Protein AF-A0A3B8WM14-F1 (afdb_monomer)

Mean predicted aligned error: 5.74 Å

Secondary structure (DSSP, 8-state):
--EEEEEEEEEEEEEEE-TTSS-EEEEEEEEE--PPPSS-SEEEEEEEETTB-------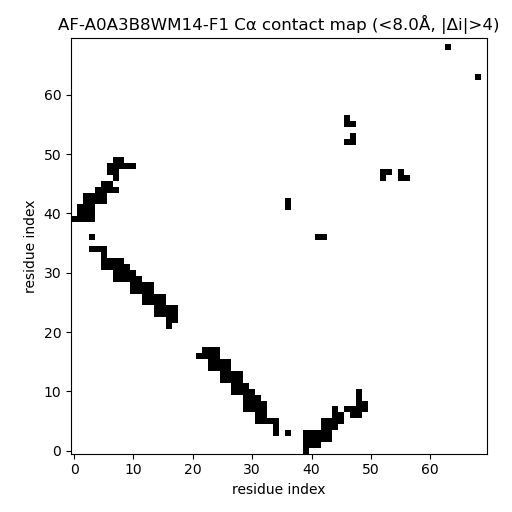SPPPPTT----

pLDDT: mean 91.62, std 10.75, range [52.19, 98.0]

Radius of gyration: 16.27 Å; Cα contacts (8 Å, |Δi|>4): 93; chains: 1; bounding box: 41×24×37 Å

Foldseek 3Di:
DQAAEKEFADWDKDWAQDPVNPGTDIDIDIDMDPDDDDRHPYYDYDPDHPPDCPPDDDPDDDDDPVPDDD

Sequence (70 aa):
SDLLEQTITKQESISVSKASGNGSNSFIVRDTSGNSLTTQSGWYLDLAYNGNKVGERVISRATFPFGVNP

Solvent-accessible surface area (backbone atoms only — not comparable to full-atom values): 4815 Å² total; per-residue (Å²): 119,65,52,41,80,44,46,43,76,44,75,49,80,48,77,45,72,37,93,85,71,74,58,66,47,76,44,80,48,70,44,65,56,85,76,75,85,84,87,41,85,46,69,50,66,65,70,32,57,87,79,48,79,82,76,65,76,88,88,68,86,86,84,58,98,80,73,66,76,131

Structure (mmCIF, N/CA/C/O backbone):
data_AF-A0A3B8WM14-F1
#
_entry.id   AF-A0A3B8WM14-F1
#
loop_
_atom_site.group_PDB
_atom_site.id
_atom_site.type_symbol
_atom_site.label_atom_id
_atom_site.label_alt_id
_atom_site.label_comp_id
_atom_site.label_asym_id
_atom_site.label_entity_id
_atom_site.label_seq_id
_atom_site.pdbx_PDB_ins_code
_atom_site.Cartn_x
_atom_site.Cartn_y
_atom_site.Cartn_z
_atom_site.occupancy
_atom_site.B_iso_or_equiv
_atom_site.auth_seq_id
_atom_site.auth_comp_id
_atom_site.auth_asym_id
_atom_site.auth_atom_id
_atom_site.pdbx_PDB_model_num
ATOM 1 N N . SER A 1 1 ? -15.748 1.941 13.409 1.00 71.75 1 SER A N 1
ATOM 2 C CA . SER A 1 1 ? -14.804 0.977 12.820 1.00 71.75 1 SER A CA 1
ATOM 3 C C . SER A 1 1 ? -13.596 0.933 13.720 1.00 71.75 1 SER A C 1
ATOM 5 O O . SER A 1 1 ? -13.094 2.004 14.050 1.00 71.75 1 SER A O 1
ATOM 7 N N . ASP A 1 2 ? -13.157 -0.258 14.112 1.00 91.69 2 ASP A N 1
ATOM 8 C CA . ASP A 1 2 ? -12.014 -0.434 15.019 1.00 91.69 2 ASP A CA 1
ATOM 9 C C . ASP A 1 2 ? -10.672 -0.220 14.306 1.00 91.69 2 ASP A C 1
ATOM 11 O O . ASP A 1 2 ? -9.659 0.046 14.949 1.00 91.69 2 ASP A O 1
ATOM 15 N N . LEU A 1 3 ? -10.677 -0.287 12.969 1.00 97.19 3 LEU A N 1
ATOM 16 C CA . LEU A 1 3 ? -9.509 -0.092 12.117 1.00 97.19 3 LEU A CA 1
ATOM 17 C C . LEU A 1 3 ? -9.697 1.104 11.178 1.00 97.19 3 LEU A C 1
ATOM 19 O O . LEU A 1 3 ? -10.793 1.341 10.655 1.00 97.19 3 LEU A O 1
ATOM 23 N N . LEU A 1 4 ? -8.605 1.834 10.957 1.00 97.31 4 LEU A N 1
ATOM 24 C CA . LEU A 1 4 ? -8.489 2.892 9.960 1.00 97.31 4 LEU A CA 1
ATOM 25 C C . LEU A 1 4 ? -8.133 2.292 8.597 1.00 97.31 4 LEU A C 1
ATOM 27 O O . LEU A 1 4 ? -7.147 1.570 8.462 1.00 97.31 4 LEU A O 1
ATOM 31 N N . GLU A 1 5 ? -8.915 2.620 7.579 1.00 96.00 5 GLU A N 1
ATOM 32 C CA . GLU A 1 5 ? -8.621 2.213 6.208 1.00 96.00 5 GLU A CA 1
ATOM 33 C C . GLU A 1 5 ? -7.485 3.050 5.607 1.00 96.00 5 GLU A C 1
ATOM 35 O O . GLU A 1 5 ? -7.453 4.282 5.719 1.00 96.00 5 GLU A O 1
ATOM 40 N N . GLN A 1 6 ? -6.576 2.360 4.927 1.00 97.94 6 GLN A N 1
ATOM 41 C CA . GLN A 1 6 ? -5.606 2.932 4.008 1.00 97.94 6 GLN A CA 1
ATOM 42 C C . GLN A 1 6 ? -5.916 2.456 2.588 1.00 97.94 6 GLN A C 1
ATOM 44 O O . GLN A 1 6 ? -6.462 1.373 2.388 1.00 97.94 6 GLN A O 1
ATOM 49 N N . THR A 1 7 ? 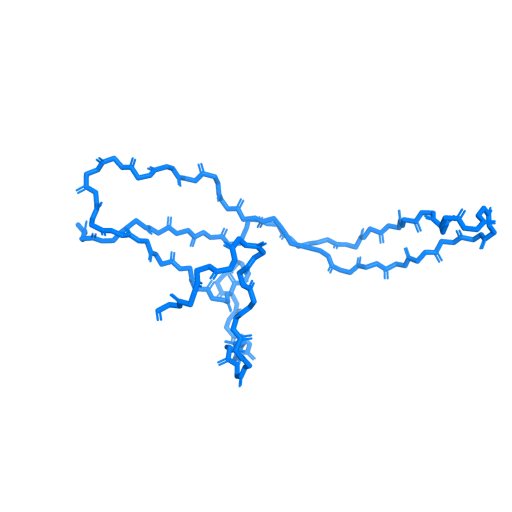-5.534 3.251 1.591 1.00 97.25 7 THR A N 1
ATOM 50 C CA . THR A 1 7 ? -5.789 2.957 0.176 1.00 97.25 7 THR A CA 1
ATOM 51 C C . THR A 1 7 ? -4.553 3.204 -0.676 1.00 97.25 7 THR A C 1
ATOM 53 O O . THR A 1 7 ? -3.720 4.051 -0.355 1.00 97.25 7 THR A O 1
ATOM 56 N N . ILE A 1 8 ? -4.437 2.477 -1.787 1.00 98.00 8 ILE A N 1
ATOM 57 C CA . ILE A 1 8 ? -3.506 2.814 -2.868 1.00 98.00 8 ILE A CA 1
ATOM 58 C C . ILE A 1 8 ? -4.177 3.905 -3.706 1.00 98.00 8 ILE A C 1
ATOM 60 O O . ILE A 1 8 ? -5.194 3.653 -4.352 1.00 98.00 8 ILE A O 1
ATOM 64 N N . THR A 1 9 ? -3.627 5.115 -3.688 1.00 97.19 9 THR A N 1
ATOM 65 C CA . THR A 1 9 ? -4.247 6.309 -4.290 1.00 97.19 9 THR A CA 1
ATOM 66 C C . THR A 1 9 ? -3.763 6.567 -5.711 1.00 97.19 9 THR A C 1
ATOM 68 O O . THR A 1 9 ? -4.482 7.164 -6.515 1.00 97.19 9 THR A O 1
ATOM 71 N N . LYS A 1 10 ? -2.569 6.077 -6.061 1.00 97.50 10 LYS A N 1
ATOM 72 C CA . LYS A 1 10 ? -1.962 6.270 -7.380 1.00 97.50 10 LYS A CA 1
ATOM 73 C C . LYS A 1 10 ? -1.189 5.034 -7.824 1.00 97.50 10 LYS A C 1
ATOM 75 O O . LYS A 1 10 ? -0.599 4.342 -7.000 1.00 97.50 10 LYS A O 1
ATOM 80 N N . GLN A 1 11 ? -1.158 4.796 -9.133 1.00 97.62 11 GLN A N 1
ATOM 81 C CA . GLN A 1 11 ? -0.230 3.875 -9.782 1.00 97.62 11 GLN A CA 1
ATOM 82 C C . GLN A 1 11 ? 0.276 4.515 -11.074 1.00 97.62 11 GLN A C 1
ATOM 84 O O . GLN A 1 11 ? -0.528 4.886 -11.928 1.00 97.62 11 GLN A O 1
ATOM 89 N N . GLU A 1 12 ? 1.590 4.633 -11.240 1.00 97.56 12 GLU A N 1
ATOM 90 C CA . GLU A 1 12 ? 2.170 5.279 -12.420 1.00 97.56 12 GLU A CA 1
ATOM 91 C C . GLU A 1 12 ? 3.517 4.683 -12.829 1.00 97.56 12 GLU A C 1
ATOM 93 O O . GLU A 1 12 ? 4.185 4.013 -12.041 1.00 97.56 12 GLU A O 1
ATOM 98 N N . SER A 1 13 ? 3.912 4.940 -14.079 1.00 97.94 13 SER A N 1
ATOM 99 C CA . SER A 1 13 ? 5.256 4.637 -14.561 1.00 97.94 13 SER A CA 1
ATOM 100 C C . SER A 1 13 ? 6.168 5.838 -14.348 1.00 97.94 13 SER A C 1
ATOM 102 O O . SER A 1 13 ? 5.846 6.944 -14.777 1.00 97.94 13 SER A O 1
ATOM 104 N N . ILE A 1 14 ? 7.320 5.609 -13.723 1.00 97.31 14 ILE A N 1
ATOM 105 C CA . ILE A 1 14 ? 8.365 6.617 -13.546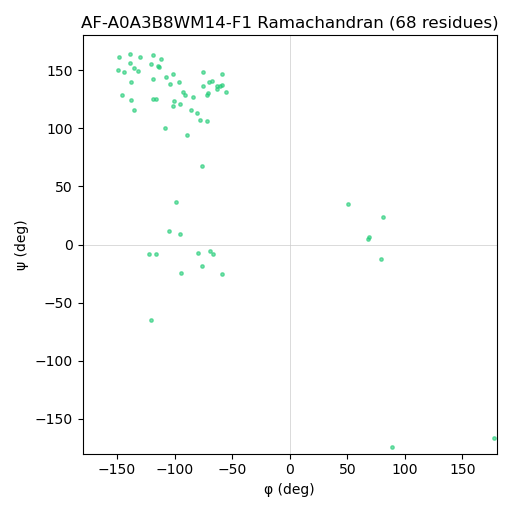 1.00 97.31 14 ILE A CA 1
ATOM 106 C C . ILE A 1 14 ? 9.664 6.164 -14.204 1.00 97.31 14 ILE A C 1
ATOM 108 O O . ILE A 1 14 ? 9.922 4.968 -14.360 1.00 97.31 14 ILE A O 1
ATOM 112 N N . SER A 1 15 ? 10.501 7.134 -14.564 1.00 97.19 15 SER A N 1
ATOM 113 C CA . SER A 1 15 ? 11.859 6.913 -15.060 1.00 97.19 15 SER A CA 1
ATOM 114 C C . SER A 1 15 ? 12.841 7.534 -14.077 1.00 97.19 15 SER A C 1
ATOM 116 O O . SER A 1 15 ? 12.733 8.715 -13.753 1.00 97.19 15 SER A O 1
ATOM 118 N N . VAL A 1 16 ? 13.790 6.738 -13.592 1.00 96.19 16 VAL A N 1
ATOM 119 C CA . VAL A 1 16 ? 14.808 7.170 -12.631 1.00 96.19 16 VAL A CA 1
ATOM 120 C C . VAL A 1 16 ? 16.176 7.005 -13.270 1.00 96.19 16 VAL A C 1
ATOM 122 O O . VAL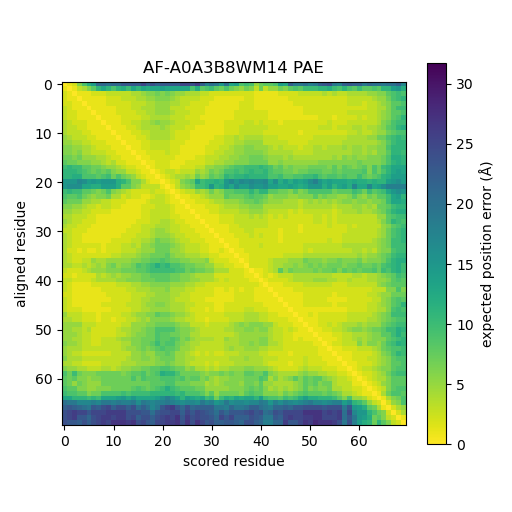 A 1 16 ? 16.528 5.917 -13.736 1.00 96.19 16 VAL A O 1
ATOM 125 N N . SER A 1 17 ? 16.954 8.083 -13.302 1.00 96.50 17 SER A N 1
ATOM 126 C CA . SER A 1 17 ? 18.328 8.058 -13.804 1.00 96.50 17 SER A CA 1
ATOM 127 C C . SER A 1 17 ? 19.174 7.066 -13.014 1.00 96.50 17 SER A C 1
ATOM 129 O O . SER A 1 17 ? 19.102 7.000 -11.785 1.00 96.50 17 SER A O 1
ATOM 131 N N . LYS A 1 18 ? 19.996 6.283 -13.714 1.00 94.62 18 LYS A N 1
ATOM 132 C CA . LYS A 1 18 ? 20.921 5.359 -13.058 1.00 94.62 18 LYS A CA 1
ATOM 133 C C . LYS A 1 18 ? 21.993 6.152 -12.317 1.00 94.62 18 LYS A C 1
ATOM 135 O O . LYS A 1 18 ? 22.524 7.125 -12.846 1.00 94.62 18 LYS A O 1
ATOM 140 N N . ALA A 1 19 ? 22.375 5.677 -11.132 1.00 90.88 19 ALA A N 1
ATOM 141 C CA . ALA A 1 19 ? 23.454 6.282 -10.347 1.00 90.88 19 ALA A CA 1
ATOM 142 C C . ALA A 1 19 ? 24.801 6.306 -11.098 1.00 90.88 19 ALA A C 1
ATOM 144 O O . ALA A 1 19 ? 25.626 7.177 -10.852 1.00 90.88 19 ALA A O 1
ATOM 145 N N . SER A 1 20 ? 25.006 5.390 -12.052 1.00 90.50 20 SER A N 1
ATOM 146 C CA . SER A 1 20 ? 26.180 5.366 -12.933 1.00 90.50 20 SER A CA 1
ATOM 147 C C . SER A 1 20 ? 26.233 6.519 -13.946 1.00 90.50 20 SER A C 1
ATOM 149 O O . SER A 1 20 ? 27.197 6.607 -14.699 1.00 90.50 20 SER A O 1
ATOM 151 N N . GLY A 1 21 ? 25.197 7.361 -14.028 1.00 86.81 21 GLY A N 1
ATOM 152 C CA . GLY A 1 21 ? 25.108 8.489 -14.960 1.00 86.81 21 GLY A CA 1
ATOM 153 C C . GLY A 1 21 ? 24.721 8.112 -16.394 1.00 86.81 21 GLY A C 1
ATOM 154 O O . GLY A 1 21 ? 24.338 8.985 -17.165 1.00 86.81 21 GLY A O 1
ATOM 155 N N . ASN A 1 22 ? 24.744 6.824 -16.750 1.00 90.06 22 ASN A N 1
ATOM 156 C CA . ASN A 1 22 ? 24.436 6.358 -18.102 1.00 90.06 22 ASN A CA 1
ATOM 157 C C . ASN A 1 22 ? 23.085 5.634 -18.162 1.00 90.06 22 ASN A C 1
ATOM 159 O O . ASN A 1 22 ? 22.982 4.445 -17.852 1.00 90.06 22 ASN A O 1
ATOM 163 N N . GLY A 1 23 ? 22.062 6.356 -18.627 1.00 93.06 23 GLY A N 1
ATOM 164 C CA . GLY A 1 23 ? 20.712 5.848 -18.883 1.00 93.06 23 GLY A CA 1
ATOM 165 C C . GLY A 1 23 ? 19.764 5.922 -17.682 1.00 93.06 23 GLY A C 1
ATOM 166 O O . GLY A 1 23 ? 20.098 6.458 -16.625 1.00 93.06 23 GLY A O 1
ATOM 167 N N . SER A 1 24 ? 18.565 5.359 -17.844 1.00 95.88 24 SER A N 1
ATOM 168 C CA . SER A 1 24 ? 17.518 5.319 -16.818 1.00 95.88 24 SER A CA 1
ATOM 169 C C . SER A 1 24 ? 16.947 3.912 -16.630 1.00 95.88 24 SER A C 1
ATOM 171 O O . SER A 1 24 ? 17.119 3.029 -17.472 1.00 95.88 24 SER A O 1
ATOM 173 N N . ASN A 1 25 ? 16.300 3.700 -15.488 1.00 95.62 25 ASN A N 1
ATOM 174 C CA . ASN A 1 25 ? 15.439 2.556 -15.214 1.00 95.62 25 ASN A CA 1
ATOM 175 C C . ASN A 1 25 ? 13.986 3.028 -15.205 1.00 95.62 25 ASN A C 1
ATOM 177 O O . ASN A 1 25 ? 13.705 4.123 -14.719 1.00 95.62 25 ASN A O 1
ATOM 181 N N . SER A 1 26 ? 13.072 2.197 -15.698 1.00 96.31 26 SER A N 1
ATOM 182 C CA . SER A 1 26 ? 11.637 2.448 -15.580 1.00 96.31 26 SER A CA 1
ATOM 183 C C . SER A 1 26 ? 11.034 1.551 -14.507 1.00 96.31 26 SER A C 1
ATOM 185 O O . SER A 1 26 ? 11.371 0.370 -14.418 1.00 96.31 26 SER A O 1
ATOM 187 N N . PHE A 1 27 ? 10.147 2.123 -13.700 1.00 97.25 27 PHE A N 1
ATOM 188 C CA . PHE A 1 27 ? 9.443 1.433 -12.628 1.00 97.25 27 PHE A CA 1
ATOM 189 C C . PHE A 1 27 ? 7.954 1.733 -12.711 1.00 97.25 27 PHE A C 1
ATOM 191 O O . PHE A 1 27 ? 7.569 2.830 -13.110 1.00 97.25 27 PHE A O 1
ATOM 198 N N . ILE A 1 28 ? 7.129 0.778 -12.288 1.00 96.75 28 ILE A N 1
ATOM 199 C CA . ILE A 1 28 ? 5.751 1.060 -11.893 1.00 96.75 28 ILE A CA 1
ATOM 200 C C . ILE A 1 28 ? 5.755 1.245 -10.382 1.00 96.75 28 ILE A C 1
ATOM 202 O O . ILE A 1 28 ? 6.172 0.347 -9.652 1.00 96.75 28 ILE A O 1
ATOM 206 N N . VAL A 1 29 ? 5.317 2.411 -9.926 1.00 97.38 29 VAL A N 1
ATOM 207 C CA . VAL A 1 29 ? 5.255 2.770 -8.507 1.00 97.38 29 VAL A CA 1
ATOM 208 C C . VAL A 1 29 ? 3.822 3.064 -8.097 1.00 97.38 29 VAL A C 1
ATOM 210 O O . VAL A 1 29 ? 2.942 3.255 -8.942 1.00 97.38 29 VAL A O 1
ATOM 213 N N . ARG A 1 30 ? 3.591 3.061 -6.786 1.00 97.69 30 ARG A N 1
ATOM 214 C CA . ARG A 1 30 ? 2.289 3.301 -6.178 1.00 97.69 30 ARG A CA 1
ATOM 215 C C . ARG A 1 30 ? 2.432 4.195 -4.959 1.00 97.69 30 ARG A C 1
ATOM 217 O O . ARG A 1 30 ? 3.333 3.969 -4.153 1.00 97.69 30 ARG A O 1
ATOM 224 N N . ASP A 1 31 ? 1.489 5.116 -4.815 1.00 97.50 31 ASP A N 1
ATOM 225 C CA . ASP A 1 31 ? 1.338 5.932 -3.613 1.00 97.50 31 ASP A CA 1
ATOM 226 C C . ASP A 1 31 ? 0.200 5.379 -2.757 1.00 97.50 31 ASP A C 1
ATOM 228 O O . ASP A 1 31 ? -0.798 4.861 -3.273 1.00 97.50 31 ASP A O 1
ATOM 232 N N . THR A 1 32 ? 0.343 5.509 -1.443 1.00 97.50 32 THR A N 1
ATOM 233 C CA . THR A 1 32 ? -0.687 5.149 -0.467 1.00 97.50 32 THR A CA 1
ATOM 234 C C . THR A 1 32 ? -1.238 6.388 0.224 1.00 97.50 32 THR A C 1
ATOM 236 O O . THR A 1 32 ? -0.595 7.438 0.262 1.00 97.50 32 THR A O 1
ATOM 239 N N . SER A 1 33 ? -2.428 6.277 0.809 1.00 97.31 33 SER A N 1
ATOM 240 C CA . SER A 1 33 ? -2.981 7.320 1.669 1.00 97.31 33 SER A CA 1
ATOM 241 C C . SER A 1 33 ? -2.064 7.616 2.858 1.00 97.31 33 SER A C 1
ATOM 243 O O . SER A 1 33 ? -1.414 6.728 3.407 1.00 97.31 33 SER A O 1
ATOM 245 N N . GLY A 1 34 ? -2.048 8.882 3.275 1.00 96.56 34 GLY A N 1
ATOM 246 C CA . GLY A 1 34 ? -1.362 9.349 4.480 1.00 96.56 34 GLY A CA 1
ATOM 247 C C . GLY A 1 34 ? -2.312 9.509 5.666 1.00 96.56 34 GLY A C 1
ATOM 248 O O . GLY A 1 34 ? -2.185 10.484 6.404 1.00 96.56 34 GLY A O 1
ATOM 249 N N . ASN A 1 35 ? -3.311 8.629 5.816 1.00 96.44 35 ASN A N 1
ATOM 250 C CA . ASN A 1 35 ? -4.277 8.763 6.906 1.00 96.44 35 ASN A CA 1
ATOM 251 C C . ASN A 1 35 ? -3.596 8.433 8.237 1.00 96.44 35 ASN A C 1
ATOM 253 O O . ASN A 1 35 ? -2.985 7.372 8.382 1.00 96.44 35 ASN A O 1
ATOM 257 N N . SER A 1 36 ? -3.756 9.309 9.224 1.00 95.94 36 SER A N 1
ATOM 258 C CA . SER A 1 36 ? -3.198 9.125 10.565 1.00 95.94 36 SER A CA 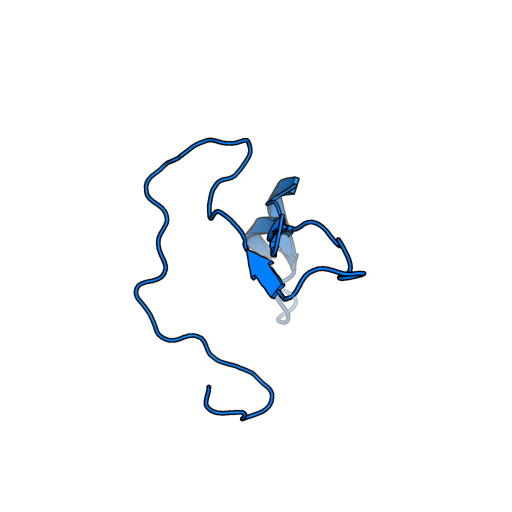1
ATOM 259 C C . SER A 1 36 ? -4.230 8.527 11.514 1.00 95.94 36 SER A C 1
ATOM 261 O O . SER A 1 36 ? -5.397 8.921 11.500 1.00 95.94 36 SER A O 1
ATOM 263 N N . LEU A 1 37 ? -3.786 7.602 12.367 1.00 93.81 37 LEU A N 1
ATOM 264 C CA . LEU A 1 37 ? -4.610 7.056 13.444 1.00 93.81 37 LEU A CA 1
ATOM 265 C C . LEU A 1 37 ? -5.041 8.169 14.397 1.00 93.81 37 LEU A C 1
ATOM 267 O O . LEU A 1 37 ? -4.230 9.011 14.784 1.00 93.81 37 LEU A O 1
ATOM 27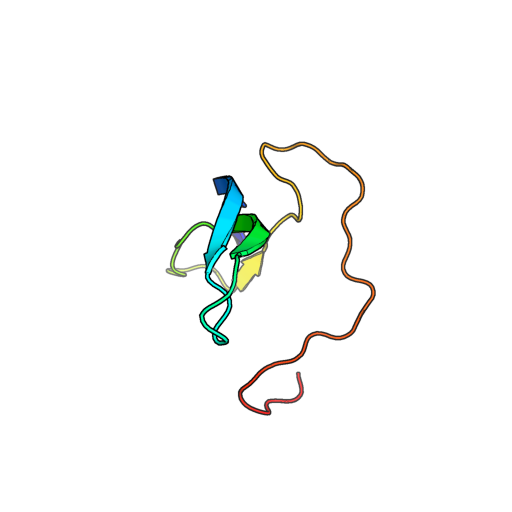1 N N . THR A 1 38 ? -6.311 8.146 14.794 1.00 9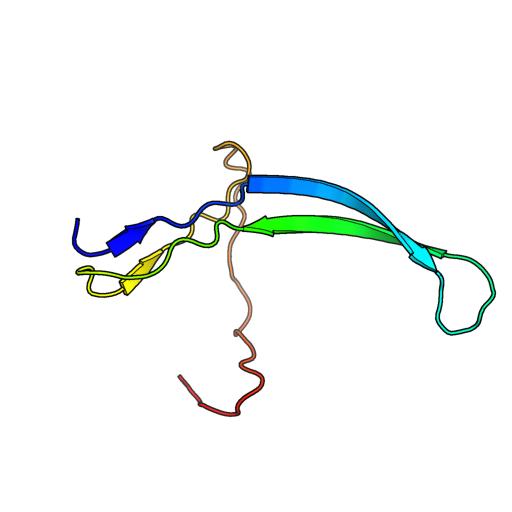3.31 38 THR A N 1
ATOM 272 C CA . THR A 1 38 ? -6.843 9.066 15.803 1.00 93.31 38 THR A CA 1
ATOM 273 C C . THR A 1 38 ? -7.391 8.288 16.987 1.00 93.31 38 THR A C 1
ATOM 275 O O . THR A 1 38 ? -6.836 8.353 18.078 1.00 93.31 38 THR A O 1
ATOM 278 N N . THR A 1 39 ? -8.448 7.511 16.770 1.00 94.75 39 THR A N 1
ATOM 279 C CA . THR A 1 39 ? -9.132 6.734 17.815 1.00 94.75 39 THR A CA 1
ATOM 280 C C . THR A 1 39 ? -9.178 5.237 17.522 1.00 94.75 39 THR A C 1
ATOM 282 O O . THR A 1 39 ? -9.600 4.460 18.374 1.00 94.75 39 THR A O 1
ATOM 285 N N . GLN A 1 40 ? -8.759 4.822 16.325 1.00 96.94 40 GLN A N 1
ATOM 286 C CA . GLN A 1 40 ? -8.771 3.432 15.879 1.00 96.94 40 GLN A CA 1
ATOM 287 C C . GLN A 1 40 ? -7.640 2.632 16.537 1.00 96.94 40 GLN A C 1
ATOM 289 O O . GLN A 1 40 ? -6.553 3.153 16.781 1.00 96.94 40 GLN A O 1
ATOM 294 N N . SER A 1 41 ? -7.874 1.341 16.771 1.00 95.06 41 SER A N 1
ATOM 295 C CA . SER A 1 41 ? -6.907 0.424 17.394 1.00 95.06 41 SER A CA 1
ATOM 296 C C . SER A 1 41 ? -5.831 -0.081 16.428 1.00 95.06 41 SER A C 1
ATOM 298 O O . SER A 1 41 ? -4.893 -0.757 16.840 1.00 95.06 41 SER A O 1
ATOM 300 N N . GLY A 1 42 ? -5.960 0.228 15.141 1.00 96.06 42 GLY A N 1
ATOM 301 C CA . GLY A 1 42 ? -5.021 -0.176 14.107 1.00 96.06 42 GLY A CA 1
ATOM 302 C C . GLY A 1 42 ? -5.481 0.279 12.731 1.00 96.06 42 GLY A C 1
ATOM 303 O O . GLY A 1 42 ? -6.391 1.101 12.604 1.00 96.06 42 GLY A O 1
ATOM 304 N N . TRP A 1 43 ? -4.856 -0.265 11.693 1.00 97.44 43 TRP A N 1
ATOM 305 C CA . TRP A 1 43 ? -5.176 0.051 10.307 1.00 97.44 43 TRP A CA 1
ATOM 306 C C . TRP A 1 43 ? -5.160 -1.199 9.432 1.00 97.44 43 TRP A C 1
ATOM 308 O O . TRP A 1 43 ? -4.626 -2.239 9.818 1.00 97.44 43 TRP A O 1
ATOM 318 N N . TYR A 1 44 ? -5.745 -1.079 8.247 1.00 96.50 44 TYR A N 1
ATOM 319 C CA . TYR A 1 44 ? -5.652 -2.087 7.200 1.00 96.50 44 TYR A CA 1
ATOM 320 C C . TYR A 1 44 ? -5.456 -1.422 5.837 1.00 96.50 44 TYR A C 1
ATOM 322 O O . TYR A 1 44 ? -5.797 -0.254 5.653 1.00 96.50 44 TYR A O 1
ATOM 330 N N . LEU A 1 45 ? -4.879 -2.169 4.899 1.00 96.94 45 LEU A N 1
ATOM 331 C CA . LEU A 1 45 ? -4.725 -1.780 3.502 1.00 96.94 45 LEU A CA 1
ATOM 332 C C . LEU A 1 45 ? -5.102 -2.979 2.641 1.00 96.94 45 LEU A C 1
ATOM 334 O O . LEU A 1 45 ? -4.408 -3.997 2.659 1.00 96.94 45 LEU A O 1
ATOM 338 N N . ASP A 1 46 ? -6.167 -2.840 1.863 1.00 96.75 46 ASP A N 1
ATOM 339 C CA . ASP A 1 46 ? -6.447 -3.794 0.800 1.00 96.75 46 ASP A CA 1
ATOM 340 C C . ASP A 1 46 ? -5.427 -3.599 -0.331 1.00 96.75 46 ASP A C 1
ATOM 342 O O . ASP A 1 46 ? -5.230 -2.490 -0.833 1.00 96.75 46 ASP A O 1
ATOM 346 N N . LEU A 1 47 ? -4.784 -4.689 -0.762 1.00 96.62 47 LEU A N 1
ATOM 347 C CA . LEU A 1 47 ? -3.859 -4.688 -1.900 1.00 96.62 47 LEU A CA 1
ATOM 348 C C . LEU A 1 47 ? -4.641 -4.641 -3.222 1.00 96.62 47 LEU A C 1
ATOM 350 O O . LEU A 1 47 ? -4.706 -5.609 -3.979 1.00 96.62 47 LEU A O 1
ATOM 354 N N . ALA A 1 48 ? -5.301 -3.513 -3.466 1.00 96.50 48 ALA A N 1
ATOM 355 C CA . ALA A 1 48 ? -6.076 -3.251 -4.666 1.00 96.50 48 ALA A CA 1
ATOM 356 C C . ALA A 1 48 ? -5.978 -1.769 -5.038 1.00 96.50 48 ALA A C 1
ATOM 358 O O . 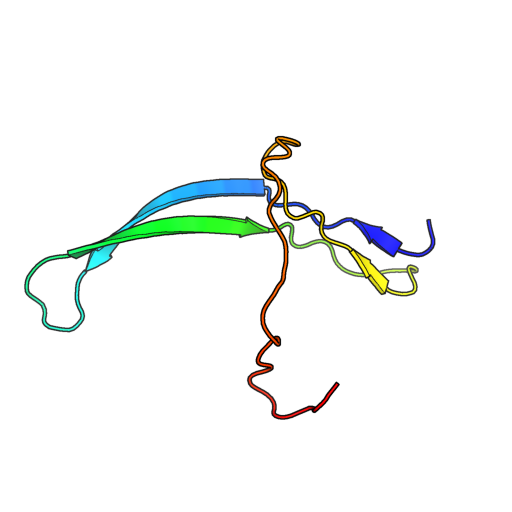ALA A 1 48 ? -6.246 -0.887 -4.225 1.00 96.50 48 ALA A O 1
ATOM 359 N N . TYR A 1 49 ? -5.632 -1.490 -6.294 1.00 95.38 49 TYR A N 1
ATOM 360 C CA . TYR A 1 49 ? -5.652 -0.132 -6.832 1.00 95.38 49 TYR A CA 1
ATOM 361 C C . TYR A 1 49 ? -7.001 0.149 -7.507 1.00 95.38 49 TYR A C 1
ATOM 363 O O . TYR A 1 49 ? -7.469 -0.668 -8.302 1.00 95.38 49 TYR A O 1
ATOM 371 N N . ASN A 1 50 ? -7.638 1.284 -7.189 1.00 91.81 50 ASN A N 1
ATOM 372 C CA . ASN A 1 50 ? -8.972 1.666 -7.687 1.00 91.81 50 ASN A CA 1
ATOM 373 C C . ASN A 1 50 ? -10.040 0.567 -7.511 1.00 91.81 50 ASN A C 1
ATOM 375 O O . ASN A 1 50 ? -10.895 0.369 -8.372 1.00 91.81 50 ASN A O 1
ATOM 379 N N . GLY A 1 51 ? -9.958 -0.202 -6.420 1.00 91.44 51 GLY A N 1
ATOM 380 C CA . GLY A 1 51 ? -10.876 -1.312 -6.147 1.00 91.44 51 GLY A CA 1
ATOM 381 C C . GLY A 1 51 ? -10.742 -2.514 -7.094 1.00 91.44 51 GLY A C 1
ATOM 382 O O . GLY A 1 51 ? -11.512 -3.467 -6.971 1.00 91.44 51 GLY A O 1
ATOM 383 N N . ASN A 1 52 ? -9.773 -2.515 -8.018 1.00 95.31 52 ASN A N 1
ATOM 384 C CA . ASN A 1 52 ? -9.561 -3.619 -8.947 1.00 95.31 52 ASN A CA 1
ATOM 385 C C . ASN A 1 52 ? -8.828 -4.783 -8.260 1.00 95.31 52 ASN A C 1
ATOM 387 O O . ASN A 1 52 ? -7.629 -4.716 -7.978 1.00 95.31 52 ASN A O 1
ATOM 391 N N . LYS A 1 53 ? -9.560 -5.868 -7.997 1.00 94.62 53 LYS A N 1
ATOM 392 C CA . LYS A 1 53 ? -9.061 -7.053 -7.292 1.00 94.62 53 LYS A CA 1
ATOM 393 C C . LYS A 1 53 ? -8.461 -8.051 -8.280 1.00 94.62 53 LYS A C 1
ATOM 395 O O . LYS A 1 53 ? -9.161 -8.906 -8.811 1.00 94.62 53 LYS A O 1
ATOM 400 N N . VAL A 1 54 ? -7.146 -7.979 -8.470 1.00 96.00 54 VAL A N 1
ATOM 401 C CA . VAL A 1 54 ? -6.381 -8.889 -9.351 1.00 96.00 54 VAL A CA 1
ATOM 402 C C . VAL A 1 54 ? -5.752 -10.080 -8.614 1.00 96.00 54 VAL A C 1
ATOM 404 O O . VAL A 1 54 ? -4.953 -10.818 -9.182 1.00 96.00 54 VAL A O 1
ATOM 407 N N . GLY A 1 55 ? -6.107 -10.279 -7.341 1.00 96.06 55 GLY A N 1
ATOM 408 C CA . GLY A 1 55 ? -5.581 -11.372 -6.518 1.00 96.06 55 GLY A CA 1
ATOM 409 C C . GLY A 1 55 ? -4.199 -11.106 -5.916 1.00 96.06 55 GLY A C 1
ATOM 410 O O . GLY A 1 55 ? -3.493 -12.060 -5.595 1.00 96.06 55 GLY A O 1
ATOM 411 N N . GLU A 1 56 ? -3.814 -9.838 -5.753 1.00 96.31 56 GLU A N 1
ATOM 412 C CA . GLU A 1 56 ? -2.567 -9.446 -5.089 1.00 96.31 56 GLU A CA 1
ATOM 413 C C . GLU A 1 56 ? -2.563 -9.882 -3.614 1.00 96.31 56 GLU A C 1
ATOM 415 O O . GLU A 1 56 ? -3.560 -9.738 -2.902 1.00 96.31 56 GLU A O 1
ATOM 420 N N . ARG A 1 57 ? -1.454 -10.486 -3.167 1.00 95.69 57 ARG A N 1
ATOM 421 C CA . ARG A 1 57 ? -1.316 -11.115 -1.844 1.00 95.69 57 ARG A CA 1
ATOM 422 C C . ARG A 1 57 ? 0.119 -11.020 -1.340 1.00 95.69 57 ARG A C 1
ATOM 424 O O . ARG A 1 57 ? 1.063 -11.100 -2.122 1.00 95.69 57 ARG A O 1
ATOM 431 N N . VAL A 1 58 ? 0.275 -10.961 -0.020 1.00 93.81 58 VAL A N 1
ATOM 432 C CA . VAL A 1 58 ? 1.577 -11.113 0.642 1.00 93.81 58 VAL A CA 1
ATOM 433 C C . VAL A 1 58 ? 1.854 -12.601 0.853 1.00 93.81 58 VAL A C 1
ATOM 435 O O . VAL A 1 58 ? 1.131 -13.264 1.591 1.00 93.81 58 VAL A O 1
ATOM 438 N N . ILE A 1 59 ? 2.893 -13.129 0.205 1.00 93.94 59 ILE A N 1
ATOM 439 C CA . ILE A 1 59 ? 3.338 -14.532 0.356 1.00 93.94 59 ILE A CA 1
ATOM 440 C C . ILE A 1 59 ? 4.744 -14.657 0.957 1.00 93.94 59 ILE A C 1
ATOM 442 O O . ILE A 1 59 ? 5.202 -15.754 1.261 1.00 93.94 59 ILE A O 1
ATOM 446 N N . SER A 1 6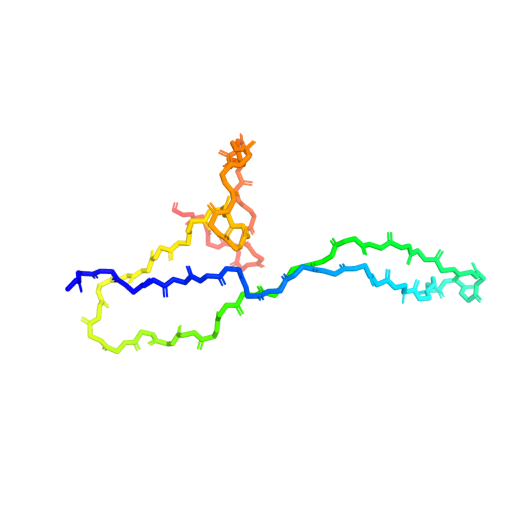0 ? 5.439 -13.533 1.114 1.00 91.31 60 SER A N 1
ATOM 447 C CA . SER A 1 60 ? 6.791 -13.448 1.658 1.00 91.31 60 SER A CA 1
ATOM 448 C C . SER A 1 60 ? 6.787 -12.704 2.987 1.00 91.31 60 SER A C 1
ATOM 450 O O . SER A 1 60 ? 5.937 -11.848 3.235 1.00 91.31 60 SER A O 1
ATOM 452 N N . ARG A 1 61 ? 7.773 -12.994 3.839 1.00 87.94 61 ARG A N 1
ATOM 453 C CA . ARG A 1 61 ? 7.947 -12.290 5.111 1.00 87.94 61 ARG A CA 1
ATOM 454 C C . ARG A 1 61 ? 8.256 -10.809 4.868 1.00 87.94 61 ARG A C 1
ATOM 456 O O . ARG A 1 61 ? 9.077 -10.484 4.013 1.00 87.94 61 ARG A O 1
ATOM 463 N N . ALA A 1 62 ? 7.623 -9.930 5.641 1.00 86.19 62 ALA A N 1
ATOM 464 C CA . ALA A 1 62 ? 7.950 -8.510 5.649 1.00 86.19 62 ALA A CA 1
ATOM 465 C C . ALA A 1 62 ? 9.320 -8.270 6.304 1.00 86.19 62 ALA A C 1
ATOM 467 O O . ALA A 1 62 ? 9.645 -8.881 7.326 1.00 86.19 62 ALA A O 1
ATOM 468 N N . THR A 1 63 ? 10.099 -7.356 5.729 1.00 84.31 63 THR A N 1
ATOM 469 C CA . THR A 1 63 ? 11.339 -6.862 6.331 1.00 84.31 63 THR A CA 1
ATOM 470 C C . THR A 1 63 ? 11.061 -5.516 6.975 1.00 84.31 63 THR A C 1
ATOM 472 O O . THR A 1 63 ? 10.635 -4.581 6.300 1.00 84.31 63 THR A O 1
ATOM 475 N N . PHE A 1 64 ? 11.343 -5.404 8.270 1.00 81.88 64 PHE A N 1
ATOM 476 C CA . PHE A 1 64 ? 11.261 -4.142 8.993 1.00 81.88 64 PHE A CA 1
ATOM 477 C C . PHE A 1 64 ? 12.678 -3.579 9.160 1.00 81.88 64 PHE A C 1
ATOM 479 O O . PHE A 1 64 ? 13.515 -4.234 9.787 1.00 81.88 64 PHE A O 1
ATOM 486 N N . PRO A 1 65 ? 12.981 -2.382 8.622 1.00 74.12 65 PRO A N 1
ATOM 487 C CA . PRO A 1 65 ? 14.341 -1.831 8.617 1.00 74.12 65 PRO A CA 1
ATOM 488 C C . PRO A 1 65 ? 14.880 -1.488 10.016 1.00 74.12 65 PRO A C 1
ATOM 490 O O . PRO A 1 65 ? 16.063 -1.197 10.156 1.00 74.12 65 PRO A O 1
ATOM 493 N N . PHE A 1 66 ? 14.043 -1.557 11.055 1.00 74.62 66 PHE A N 1
ATOM 494 C CA . PHE A 1 66 ? 14.399 -1.212 12.435 1.00 74.62 66 PHE A CA 1
ATOM 495 C C . PHE A 1 66 ? 14.606 -2.431 13.351 1.00 74.62 66 PHE A C 1
ATOM 497 O O . PHE A 1 66 ? 14.683 -2.273 14.564 1.00 74.62 66 PHE A O 1
ATOM 504 N N . GLY A 1 67 ? 14.689 -3.651 12.807 1.00 53.25 67 GLY A N 1
ATOM 505 C CA . GLY A 1 67 ? 15.099 -4.838 13.575 1.00 53.25 67 GLY A CA 1
ATOM 506 C C . GLY A 1 67 ? 14.112 -5.329 14.641 1.00 53.25 67 GLY A C 1
ATOM 507 O O . GLY A 1 67 ? 14.430 -6.265 15.371 1.00 53.25 67 GLY A O 1
ATOM 508 N N . VAL A 1 68 ? 12.910 -4.760 14.727 1.00 53.84 68 VAL A N 1
ATOM 509 C CA . VAL A 1 68 ? 11.830 -5.351 15.518 1.00 53.84 68 VAL A CA 1
ATOM 510 C C . VAL A 1 68 ? 11.327 -6.595 14.786 1.00 53.84 68 VAL A C 1
ATOM 512 O O . VAL A 1 68 ? 10.692 -6.513 13.734 1.00 53.84 68 VAL A O 1
ATOM 515 N N . ASN A 1 69 ? 11.684 -7.768 15.314 1.00 52.19 69 ASN A N 1
ATOM 516 C CA . ASN A 1 69 ? 10.940 -8.987 15.019 1.00 52.19 69 ASN A CA 1
ATOM 517 C C . ASN A 1 69 ? 9.473 -8.712 15.400 1.00 52.19 69 ASN A C 1
ATOM 519 O O . ASN A 1 69 ? 9.258 -8.180 16.492 1.00 52.19 69 ASN A O 1
ATOM 523 N N . PRO A 1 70 ? 8.502 -9.011 14.521 1.00 56.59 70 PRO A N 1
ATOM 524 C CA . PRO A 1 70 ? 7.092 -8.923 14.881 1.00 56.59 70 PRO A CA 1
ATOM 525 C C . PRO A 1 70 ? 6.758 -9.840 16.061 1.00 56.59 70 PRO A C 1
ATOM 527 O O . PRO A 1 70 ? 7.420 -10.900 16.189 1.00 56.59 70 PRO A O 1
#

Organism: Marinobacter nauticus (NCBI:txid2743)